Protein AF-A0A657IVS6-F1 (afdb_monomer_lite)

Structure (mmCIF, N/CA/C/O backbone):
data_AF-A0A657IVS6-F1
#
_entry.id   AF-A0A657IVS6-F1
#
loop_
_atom_site.group_PDB
_atom_site.id
_atom_site.type_symbol
_atom_site.label_atom_id
_atom_site.label_alt_id
_atom_site.label_comp_id
_atom_site.label_asym_id
_atom_site.label_entity_id
_atom_site.label_seq_id
_atom_site.pdbx_PDB_ins_code
_atom_site.Cartn_x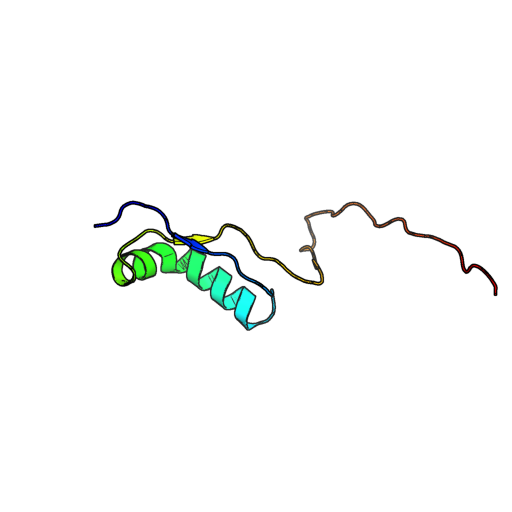
_atom_site.Cartn_y
_atom_site.Cartn_z
_atom_site.occupancy
_atom_site.B_iso_or_equiv
_atom_site.auth_seq_id
_atom_site.auth_comp_id
_atom_site.auth_asym_id
_atom_site.auth_atom_id
_atom_site.pdbx_PDB_model_num
ATOM 1 N N . MET A 1 1 ? -14.516 5.454 16.669 1.00 52.34 1 MET A N 1
ATOM 2 C CA . MET A 1 1 ? -13.383 4.898 15.904 1.00 52.34 1 MET A CA 1
ATOM 3 C C . MET A 1 1 ? -13.948 4.365 14.604 1.00 52.34 1 MET A C 1
ATOM 5 O O . MET A 1 1 ? -14.905 3.602 14.668 1.00 52.34 1 MET A O 1
ATOM 9 N N . ASN A 1 2 ? -13.457 4.831 13.457 1.00 56.56 2 ASN A N 1
ATOM 10 C CA . ASN A 1 2 ? -13.990 4.396 12.170 1.00 56.56 2 ASN A CA 1
ATOM 11 C C . ASN A 1 2 ? -13.299 3.088 11.787 1.00 56.56 2 ASN A C 1
ATOM 13 O O . ASN A 1 2 ? -12.135 3.084 11.407 1.00 56.56 2 ASN A O 1
ATOM 17 N N . ASP A 1 3 ? -14.032 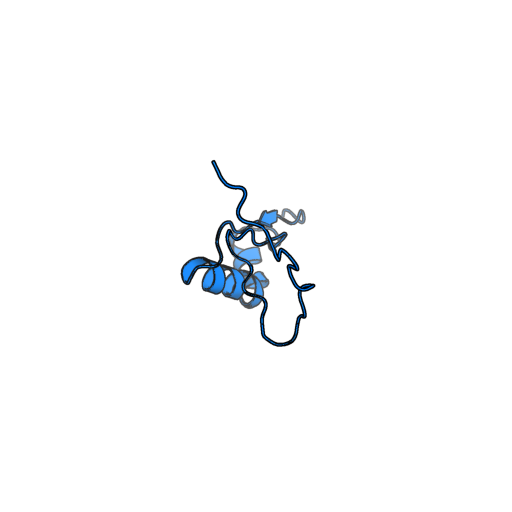1.984 11.902 1.00 68.06 3 ASP A N 1
ATOM 18 C CA . ASP A 1 3 ? -13.540 0.645 11.553 1.00 68.06 3 ASP A CA 1
ATOM 19 C C . ASP A 1 3 ? -13.439 0.440 10.028 1.00 68.06 3 ASP A C 1
ATOM 21 O O . ASP A 1 3 ? -12.908 -0.552 9.540 1.00 68.06 3 ASP A O 1
ATOM 25 N N . THR A 1 4 ? -13.953 1.391 9.238 1.00 81.69 4 THR A N 1
ATOM 26 C CA . THR A 1 4 ? -13.960 1.299 7.779 1.00 81.69 4 THR A CA 1
ATOM 27 C C . THR A 1 4 ? -12.541 1.449 7.218 1.00 81.69 4 THR A C 1
ATOM 29 O O . THR A 1 4 ? -11.940 2.514 7.377 1.00 81.69 4 THR A O 1
ATOM 32 N N . PRO A 1 5 ? -12.000 0.433 6.521 1.00 81.31 5 PRO A N 1
ATOM 33 C CA . PRO A 1 5 ? -10.650 0.502 5.984 1.00 81.31 5 PRO A CA 1
ATOM 34 C C . PRO A 1 5 ? -10.532 1.528 4.852 1.00 81.31 5 PRO A C 1
ATOM 36 O O . PRO A 1 5 ? -11.296 1.513 3.884 1.00 81.31 5 PRO A O 1
ATOM 39 N N . LEU A 1 6 ? -9.522 2.390 4.948 1.00 84.75 6 LEU A N 1
ATOM 40 C CA . LEU A 1 6 ? -9.162 3.374 3.932 1.00 84.75 6 LEU A CA 1
ATOM 41 C C . LEU A 1 6 ? -8.325 2.707 2.841 1.00 84.75 6 LEU A C 1
ATOM 43 O O . LEU A 1 6 ? -7.224 2.212 3.080 1.00 84.75 6 LEU A O 1
ATOM 47 N N . SER A 1 7 ? -8.859 2.702 1.622 1.00 85.62 7 SER A N 1
ATOM 48 C CA . SER A 1 7 ? -8.195 2.119 0.457 1.00 85.62 7 SER A CA 1
ATOM 49 C C . SER A 1 7 ? -7.264 3.137 -0.201 1.00 85.62 7 SER A C 1
ATOM 51 O O . SER A 1 7 ? -7.713 4.193 -0.640 1.00 85.62 7 SER A O 1
ATOM 53 N N . VAL A 1 8 ? -5.975 2.810 -0.298 1.00 84.69 8 VAL A N 1
ATOM 54 C CA . VAL A 1 8 ? -4.937 3.681 -0.869 1.00 84.69 8 VAL A CA 1
ATOM 55 C C . VAL A 1 8 ? -4.323 3.017 -2.099 1.00 84.69 8 VAL A C 1
ATOM 57 O O . VAL A 1 8 ? -4.002 1.829 -2.074 1.00 84.69 8 VAL A O 1
ATOM 60 N N . ALA A 1 9 ? -4.144 3.781 -3.178 1.00 85.06 9 ALA A N 1
ATOM 61 C CA . ALA A 1 9 ? -3.450 3.341 -4.386 1.00 85.06 9 ALA A CA 1
ATOM 62 C C . ALA A 1 9 ? -2.234 4.236 -4.656 1.00 85.06 9 ALA A C 1
ATOM 64 O O . ALA A 1 9 ? -2.332 5.461 -4.579 1.00 85.06 9 ALA A O 1
ATOM 65 N N . LEU A 1 10 ? -1.094 3.629 -4.992 1.00 84.12 10 LEU A N 1
ATOM 66 C CA . LEU A 1 10 ? 0.134 4.354 -5.322 1.00 84.12 10 LEU A CA 1
ATOM 67 C C . LEU A 1 10 ? 0.302 4.448 -6.839 1.00 84.12 10 LEU A C 1
ATOM 69 O O . LEU A 1 10 ? 0.291 3.440 -7.542 1.00 84.12 10 LEU A O 1
ATOM 73 N N . LEU A 1 11 ? 0.490 5.664 -7.348 1.00 83.25 11 LEU A N 1
ATOM 74 C CA . LEU A 1 11 ? 0.767 5.925 -8.760 1.00 83.25 11 LEU A CA 1
ATOM 75 C C . LEU A 1 11 ? 2.265 6.208 -8.927 1.00 83.25 11 LEU A C 1
ATOM 77 O O . LEU A 1 11 ? 2.723 7.336 -8.765 1.00 83.25 11 LEU A O 1
ATOM 81 N N . GLY A 1 12 ? 3.025 5.157 -9.241 1.00 78.62 12 GLY A N 1
ATOM 82 C CA . GLY A 1 12 ? 4.471 5.185 -9.461 1.00 78.62 12 GLY A CA 1
ATOM 83 C C . GLY A 1 12 ? 5.261 4.328 -8.465 1.00 78.62 12 GLY A C 1
ATOM 84 O O . GLY A 1 12 ? 5.144 4.484 -7.258 1.00 78.62 12 GLY A O 1
ATOM 85 N N . SER A 1 13 ? 6.128 3.450 -8.981 1.00 69.19 13 SER A N 1
ATOM 86 C CA . SER A 1 13 ? 7.105 2.652 -8.213 1.00 69.19 13 SER A CA 1
ATOM 87 C C . SER A 1 13 ? 8.509 3.176 -8.509 1.00 69.19 13 SER A C 1
ATOM 89 O O . SER A 1 13 ? 9.380 2.489 -9.035 1.00 69.19 13 SER A O 1
ATOM 91 N N . GLY A 1 14 ? 8.690 4.472 -8.253 1.00 78.44 14 GLY A N 1
ATOM 92 C CA . GLY A 1 14 ? 10.022 5.058 -8.139 1.00 78.44 14 GLY A CA 1
ATOM 93 C C . GLY A 1 14 ? 10.637 4.740 -6.775 1.00 78.44 14 GLY A C 1
ATOM 94 O O . GLY A 1 14 ? 10.102 3.949 -6.000 1.00 78.44 14 GLY A O 1
ATOM 95 N N . THR A 1 15 ? 11.722 5.429 -6.436 1.00 80.44 15 THR A N 1
ATOM 96 C CA . THR A 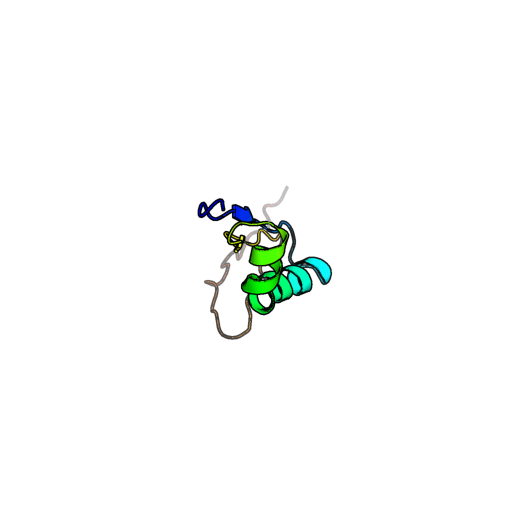1 15 ? 12.342 5.367 -5.100 1.00 80.44 15 THR A CA 1
ATOM 97 C C . THR A 1 15 ? 11.341 5.692 -3.987 1.00 80.44 15 THR A C 1
ATOM 99 O O . THR A 1 15 ? 11.235 4.950 -3.014 1.00 80.44 15 THR A O 1
ATOM 102 N N . VAL A 1 16 ? 10.545 6.748 -4.181 1.00 86.50 16 VAL A N 1
ATOM 103 C CA . VAL A 1 16 ? 9.517 7.189 -3.228 1.00 86.50 16 VAL A CA 1
ATOM 104 C C . VAL A 1 16 ? 8.392 6.163 -3.110 1.00 86.50 16 VAL A C 1
ATOM 106 O O . VAL A 1 16 ? 8.044 5.761 -2.008 1.00 86.50 16 VAL A O 1
ATOM 109 N N . GLY A 1 17 ? 7.855 5.683 -4.235 1.00 83.00 17 GLY A N 1
ATOM 110 C CA . GLY A 1 17 ? 6.736 4.736 -4.228 1.00 83.00 17 GLY A CA 1
ATOM 111 C C . GLY A 1 17 ? 7.066 3.419 -3.526 1.00 83.00 17 GLY A C 1
ATOM 112 O O . GLY A 1 17 ? 6.240 2.898 -2.783 1.00 83.00 17 GLY A O 1
ATOM 113 N N . SER A 1 18 ? 8.289 2.911 -3.700 1.00 83.31 18 SER A N 1
ATOM 114 C CA . SER A 1 18 ? 8.741 1.685 -3.033 1.00 83.31 18 SER A CA 1
ATOM 115 C C . SER A 1 18 ? 8.969 1.874 -1.530 1.00 83.31 18 SER A C 1
ATOM 117 O O . SER A 1 18 ? 8.641 0.975 -0.760 1.00 83.31 18 SER A O 1
ATOM 119 N N . GLN A 1 19 ? 9.476 3.035 -1.093 1.00 86.31 19 GLN A N 1
ATOM 120 C CA . GLN A 1 19 ? 9.555 3.349 0.339 1.00 86.31 19 GLN A CA 1
ATOM 121 C C . GLN A 1 19 ? 8.168 3.508 0.961 1.00 86.31 19 GLN A C 1
ATOM 123 O O . GLN A 1 19 ? 7.910 2.941 2.015 1.00 86.31 19 GLN A O 1
ATOM 128 N N . VAL A 1 20 ? 7.259 4.221 0.293 1.00 86.62 20 VAL A N 1
ATOM 129 C CA . VAL A 1 20 ? 5.890 4.417 0.788 1.00 86.62 20 VAL A CA 1
ATOM 130 C C . VAL A 1 20 ? 5.149 3.083 0.879 1.00 86.62 20 VAL A C 1
ATOM 132 O O . VAL A 1 20 ? 4.505 2.821 1.887 1.00 86.62 20 VAL A O 1
ATOM 135 N N . ALA A 1 21 ? 5.281 2.207 -0.123 1.00 84.81 21 ALA A N 1
ATOM 136 C CA . ALA A 1 21 ? 4.706 0.863 -0.073 1.00 84.81 21 ALA A CA 1
ATOM 137 C C . ALA A 1 21 ? 5.260 0.040 1.100 1.00 84.81 21 ALA A C 1
ATOM 139 O O . ALA A 1 21 ? 4.513 -0.704 1.727 1.00 84.81 21 ALA A O 1
ATOM 140 N N . ARG A 1 22 ? 6.552 0.189 1.408 1.00 85.69 22 ARG A N 1
ATOM 141 C CA . ARG A 1 22 ? 7.194 -0.497 2.530 1.00 85.69 22 ARG A CA 1
ATOM 142 C C . ARG A 1 22 ? 6.693 0.011 3.881 1.00 85.69 22 ARG A C 1
ATOM 144 O O . ARG A 1 22 ? 6.281 -0.803 4.692 1.00 85.69 22 ARG A O 1
ATOM 151 N N . ILE A 1 23 ? 6.640 1.327 4.074 1.00 87.12 23 ILE A N 1
ATOM 152 C CA . ILE A 1 23 ? 6.120 1.958 5.299 1.00 87.12 23 ILE A CA 1
ATOM 153 C C . ILE A 1 23 ? 4.641 1.601 5.505 1.00 87.12 23 ILE A C 1
ATOM 155 O O . ILE A 1 23 ? 4.236 1.241 6.598 1.00 87.12 23 ILE A O 1
ATOM 159 N N . LEU A 1 24 ? 3.827 1.606 4.444 1.00 84.94 24 LEU A N 1
ATOM 160 C CA . LEU A 1 24 ? 2.420 1.190 4.527 1.00 84.94 24 LEU A CA 1
ATOM 161 C C . LEU A 1 24 ? 2.237 -0.268 4.976 1.00 84.94 24 LEU A C 1
ATOM 163 O O . LEU A 1 24 ? 1.180 -0.595 5.507 1.00 84.94 24 LEU A O 1
ATOM 167 N N . LEU A 1 25 ? 3.218 -1.138 4.723 1.00 83.88 25 LEU A N 1
ATOM 168 C CA . LEU A 1 25 ? 3.186 -2.544 5.130 1.00 83.88 25 LEU A CA 1
ATOM 169 C C . LEU A 1 25 ? 3.794 -2.763 6.521 1.00 83.88 25 LEU A C 1
ATOM 171 O O . LEU A 1 25 ? 3.253 -3.556 7.285 1.00 83.88 25 LEU A O 1
ATOM 175 N N . GLU A 1 26 ? 4.906 -2.096 6.836 1.00 87.75 26 GLU A N 1
ATOM 176 C CA . GLU A 1 26 ? 5.638 -2.251 8.102 1.00 87.75 26 GLU A CA 1
ATOM 177 C C . GLU A 1 26 ? 4.979 -1.461 9.249 1.00 87.75 26 GLU A C 1
ATOM 179 O O . GLU A 1 26 ? 4.828 -1.996 10.343 1.00 87.75 26 GLU A O 1
ATOM 184 N N . ASP A 1 27 ? 4.492 -0.246 8.983 1.00 86.62 27 ASP A N 1
ATOM 185 C CA . ASP A 1 27 ? 3.929 0.684 9.975 1.00 86.62 27 ASP A CA 1
ATOM 186 C C . ASP A 1 27 ? 2.394 0.792 9.895 1.00 86.62 27 ASP A C 1
ATOM 188 O O . ASP A 1 27 ? 1.792 1.778 10.326 1.00 86.62 27 ASP A O 1
ATOM 192 N N . ALA A 1 28 ? 1.720 -0.221 9.340 1.00 81.50 28 ALA A N 1
ATOM 193 C CA . ALA A 1 28 ? 0.263 -0.220 9.171 1.00 81.50 28 ALA A CA 1
ATOM 194 C C . ALA A 1 28 ? -0.491 0.054 10.488 1.00 81.50 28 ALA A C 1
ATOM 196 O O . ALA A 1 28 ? -1.510 0.749 10.490 1.00 81.50 28 ALA A O 1
ATOM 197 N N . GLU A 1 29 ? 0.015 -0.459 11.613 1.00 82.44 29 GLU A N 1
ATOM 198 C CA . GLU A 1 29 ? -0.572 -0.263 12.942 1.00 82.44 29 GLU A CA 1
ATOM 199 C C . GLU A 1 29 ? -0.385 1.177 13.453 1.00 82.44 29 GLU A C 1
ATOM 201 O O . GLU A 1 29 ? -1.347 1.798 13.910 1.00 82.44 29 GLU A O 1
ATOM 206 N N . GLU A 1 30 ? 0.810 1.752 13.294 1.00 84.62 30 GLU A N 1
ATOM 207 C CA . GLU A 1 30 ? 1.118 3.140 13.678 1.00 84.62 30 GLU A CA 1
ATOM 208 C C . GLU A 1 30 ? 0.287 4.136 12.861 1.00 84.62 30 GLU A C 1
ATOM 210 O O . GLU A 1 30 ? -0.334 5.060 13.400 1.00 84.62 30 GLU A O 1
ATOM 215 N N . LEU A 1 31 ? 0.181 3.892 11.554 1.00 83.56 31 LEU A N 1
ATOM 216 C CA . LEU A 1 31 ? -0.651 4.688 10.664 1.00 83.56 31 LEU A CA 1
ATOM 217 C C . LEU A 1 31 ? -2.140 4.567 11.011 1.00 83.56 31 LEU A C 1
ATOM 219 O O . LEU A 1 31 ? -2.859 5.564 10.964 1.00 83.56 31 LEU A O 1
ATOM 223 N N . THR A 1 32 ? -2.601 3.383 11.421 1.00 84.12 32 THR A N 1
ATOM 224 C CA . THR A 1 32 ? -3.984 3.178 11.877 1.00 84.12 32 THR A CA 1
ATOM 225 C C . THR A 1 32 ? -4.276 3.979 13.144 1.00 84.12 32 THR A C 1
ATOM 227 O O . THR A 1 32 ? -5.332 4.606 13.232 1.00 84.12 32 THR A O 1
ATOM 230 N N . GLN A 1 33 ? -3.342 4.031 14.101 1.00 84.50 33 GLN A N 1
ATOM 231 C CA . GLN A 1 33 ? -3.511 4.824 15.325 1.00 84.50 33 GLN A CA 1
ATOM 232 C C . GLN A 1 33 ? -3.556 6.333 15.054 1.00 84.50 33 GLN A C 1
ATOM 234 O O . GLN A 1 33 ? -4.304 7.053 15.714 1.00 84.50 33 GLN A O 1
ATOM 239 N N . ARG A 1 34 ? -2.795 6.822 14.069 1.00 84.94 34 ARG A N 1
ATOM 240 C CA . ARG A 1 34 ? -2.744 8.254 13.725 1.00 84.94 34 ARG A CA 1
ATOM 241 C C . ARG A 1 34 ? -3.885 8.715 12.829 1.00 84.94 34 ARG A C 1
ATOM 243 O O . ARG A 1 34 ? -4.388 9.819 13.013 1.00 84.94 34 ARG A O 1
ATOM 250 N N . VAL A 1 35 ? -4.272 7.896 11.852 1.00 83.62 35 VAL A N 1
ATOM 251 C CA . VAL A 1 35 ? -5.356 8.196 10.898 1.00 83.62 35 VAL A CA 1
ATOM 252 C C . VAL A 1 35 ? -6.725 7.833 11.488 1.00 83.62 35 VAL A C 1
ATOM 254 O O . VAL A 1 35 ? -7.742 8.391 11.084 1.00 83.62 35 VAL A O 1
ATOM 257 N N . GLY A 1 36 ? -6.761 6.931 12.475 1.00 81.88 36 GLY A N 1
ATOM 258 C CA . GLY A 1 36 ? -7.981 6.482 13.148 1.00 81.88 36 GLY A CA 1
ATOM 259 C C . GLY A 1 36 ? -8.796 5.457 12.354 1.00 81.88 36 GLY A C 1
ATOM 260 O O . GLY A 1 36 ? -9.958 5.225 12.700 1.00 81.88 36 GLY A O 1
ATOM 261 N N . ALA A 1 37 ? -8.207 4.882 11.299 1.00 83.88 37 ALA A N 1
ATOM 262 C CA . ALA A 1 37 ? -8.803 3.865 10.439 1.00 83.88 37 ALA A CA 1
ATOM 263 C C . ALA A 1 37 ? -7.717 2.983 9.789 1.00 83.88 37 ALA A C 1
ATOM 265 O O . ALA A 1 37 ? -6.630 3.486 9.480 1.00 83.88 37 ALA A O 1
ATOM 266 N N . PRO A 1 38 ? -7.995 1.687 9.556 1.00 82.50 38 PRO A N 1
ATOM 267 C CA . PRO A 1 38 ? -7.021 0.770 8.979 1.00 82.50 38 PRO A CA 1
ATOM 268 C C . PRO A 1 38 ? -6.719 1.110 7.517 1.00 82.50 38 PRO A C 1
ATOM 270 O O . PRO A 1 38 ? -7.631 1.271 6.705 1.00 82.50 38 PRO A O 1
ATOM 273 N N . LEU A 1 39 ? -5.438 1.201 7.158 1.00 83.94 39 LEU A N 1
ATOM 274 C CA . LEU A 1 39 ? -5.009 1.473 5.783 1.00 83.94 39 LEU A CA 1
ATOM 275 C C . LEU A 1 39 ? -4.843 0.174 4.993 1.00 83.94 39 LEU A C 1
ATOM 277 O O . LEU A 1 39 ? -4.158 -0.753 5.419 1.00 83.94 39 LEU A O 1
ATOM 281 N N . ARG A 1 40 ? -5.431 0.124 3.797 1.00 84.06 40 ARG A N 1
ATOM 282 C CA . ARG A 1 40 ? -5.302 -0.998 2.865 1.00 84.06 40 ARG A CA 1
ATOM 283 C C . ARG A 1 40 ? -4.715 -0.520 1.545 1.00 84.06 40 ARG A C 1
ATOM 285 O O . ARG A 1 40 ? -5.349 0.239 0.814 1.00 84.06 40 ARG A O 1
ATOM 292 N N . LEU A 1 41 ? -3.524 -1.007 1.205 1.00 82.81 41 LEU A N 1
ATOM 293 C CA . LEU A 1 41 ? -2.923 -0.768 -0.105 1.00 82.81 41 LEU A CA 1
ATOM 294 C C . LEU A 1 41 ? -3.628 -1.643 -1.157 1.00 82.81 41 LEU A C 1
ATOM 296 O O . LEU A 1 41 ? -3.460 -2.860 -1.169 1.00 82.81 41 LEU A O 1
ATOM 300 N N . ILE A 1 42 ? -4.440 -1.030 -2.023 1.00 86.12 42 ILE A N 1
ATOM 301 C CA . ILE A 1 42 ? -5.255 -1.739 -3.031 1.00 86.12 42 ILE A CA 1
ATOM 302 C C . ILE A 1 42 ? -4.543 -1.928 -4.375 1.00 86.12 42 ILE A C 1
ATOM 304 O O . ILE A 1 42 ? -4.973 -2.745 -5.187 1.00 86.12 42 ILE A O 1
ATOM 308 N N . GLY A 1 43 ? -3.456 -1.198 -4.631 1.00 79.00 43 GLY A N 1
ATOM 309 C CA . GLY A 1 43 ? -2.687 -1.369 -5.859 1.00 79.00 43 GLY A CA 1
ATOM 310 C C . GLY A 1 43 ? -1.590 -0.333 -6.059 1.00 79.00 43 GLY A C 1
ATOM 311 O O . GLY A 1 43 ? -1.650 0.779 -5.532 1.00 79.00 43 GLY A O 1
ATOM 312 N N . ILE A 1 44 ? -0.588 -0.711 -6.853 1.00 83.12 44 ILE A N 1
ATOM 313 C CA . ILE A 1 44 ? 0.500 0.166 -7.290 1.00 83.12 44 ILE A CA 1
ATOM 314 C C . ILE A 1 44 ? 0.472 0.204 -8.818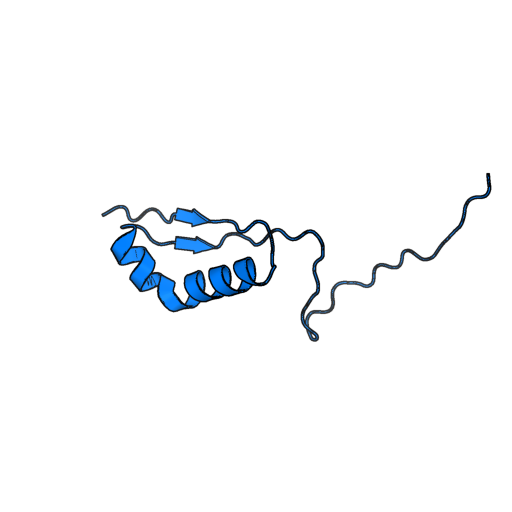 1.00 83.12 44 ILE A C 1
ATOM 316 O O . ILE A 1 44 ? 0.792 -0.781 -9.481 1.00 83.12 44 ILE A O 1
ATOM 320 N N . ALA A 1 45 ? 0.070 1.334 -9.386 1.00 79.06 45 ALA A N 1
ATOM 321 C CA . ALA A 1 45 ? 0.017 1.535 -10.825 1.00 79.06 45 ALA A CA 1
ATOM 322 C C . ALA A 1 45 ? 1.331 2.160 -11.309 1.00 79.06 45 ALA A C 1
ATOM 324 O O . ALA A 1 45 ? 1.741 3.230 -10.858 1.00 79.06 45 ALA A O 1
ATOM 325 N N . VAL A 1 46 ? 2.015 1.475 -12.228 1.00 79.38 46 VAL A N 1
ATOM 326 C CA . VAL A 1 46 ? 3.345 1.856 -12.725 1.00 79.38 46 VAL A CA 1
ATOM 327 C C . VAL A 1 46 ? 3.378 1.804 -14.247 1.00 79.38 46 VAL A C 1
ATOM 329 O O . VAL A 1 46 ? 2.759 0.937 -14.855 1.00 79.38 46 VAL A O 1
ATOM 332 N N . ARG A 1 47 ? 4.121 2.722 -14.881 1.00 71.25 47 ARG A N 1
ATOM 333 C CA . ARG A 1 47 ? 4.234 2.791 -16.351 1.00 71.25 47 ARG A CA 1
ATOM 334 C C . ARG A 1 47 ? 5.043 1.628 -16.949 1.00 71.25 47 ARG A C 1
ATOM 336 O O . ARG A 1 47 ? 4.842 1.287 -18.107 1.00 71.25 47 ARG A O 1
ATOM 343 N N . GLY A 1 48 ? 5.941 1.021 -16.172 1.00 64.12 48 GLY A N 1
ATOM 344 C CA . GLY A 1 48 ? 6.735 -0.138 -16.575 1.00 64.12 48 GLY A CA 1
ATOM 345 C C . GLY A 1 48 ? 6.824 -1.139 -15.432 1.00 64.12 48 GLY A C 1
ATOM 346 O O . GLY A 1 48 ? 7.498 -0.883 -14.437 1.00 64.12 48 GLY A O 1
ATOM 347 N N . ILE A 1 49 ? 6.135 -2.270 -15.564 1.00 60.66 49 ILE A N 1
ATOM 348 C CA . ILE A 1 49 ? 6.246 -3.379 -14.618 1.00 60.66 49 ILE A CA 1
ATOM 349 C C . ILE A 1 49 ? 7.582 -4.092 -14.849 1.00 60.66 49 ILE A C 1
ATOM 351 O O . ILE A 1 49 ? 7.739 -4.882 -15.777 1.00 60.66 49 ILE A O 1
ATOM 355 N N . ARG A 1 50 ? 8.574 -3.804 -14.005 1.00 57.06 50 ARG A N 1
ATOM 356 C CA . ARG A 1 50 ? 9.773 -4.639 -13.904 1.00 57.06 50 ARG A CA 1
ATOM 357 C C . ARG A 1 50 ? 9.491 -5.711 -12.857 1.00 57.06 50 ARG A C 1
ATOM 359 O O . ARG A 1 50 ? 9.670 -5.474 -11.669 1.00 57.06 50 ARG A O 1
ATOM 366 N N . SER A 1 51 ? 8.972 -6.859 -13.289 1.00 52.25 51 SER A N 1
ATOM 367 C CA . SER A 1 51 ? 8.757 -8.003 -12.395 1.00 52.25 51 SER A CA 1
ATOM 368 C C . SER A 1 51 ? 10.078 -8.444 -11.761 1.00 52.25 51 SER A C 1
ATOM 370 O O . SER A 1 51 ? 11.112 -8.485 -12.432 1.00 52.25 51 SER A O 1
ATOM 372 N N . ALA A 1 52 ? 10.040 -8.777 -10.469 1.00 49.19 52 ALA A N 1
ATOM 373 C CA . ALA A 1 52 ? 11.156 -9.404 -9.772 1.00 49.19 52 ALA A CA 1
ATOM 374 C C . ALA A 1 52 ? 11.554 -10.724 -10.471 1.00 49.19 52 ALA A C 1
ATOM 376 O O . ALA A 1 52 ? 10.667 -11.418 -10.987 1.00 49.19 52 ALA A O 1
ATOM 377 N N . PRO A 1 53 ? 12.848 -11.107 -10.491 1.00 41.75 53 PRO A N 1
ATOM 378 C CA . PRO A 1 53 ? 13.264 -12.390 -11.049 1.00 41.75 53 PRO A CA 1
ATOM 379 C C . PRO A 1 53 ? 12.619 -13.507 -10.216 1.00 41.75 53 PRO A C 1
ATOM 381 O O . PRO 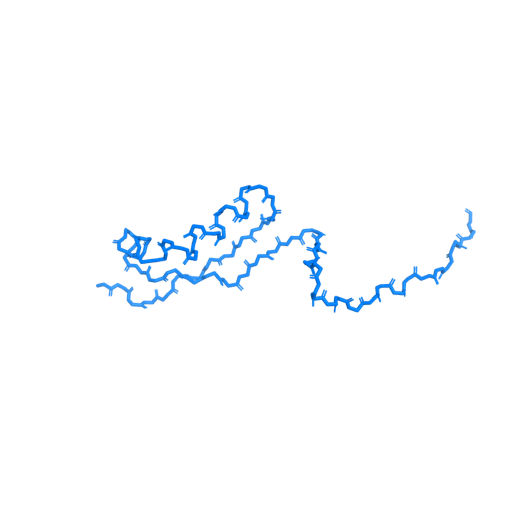A 1 53 ? 12.958 -13.676 -9.050 1.00 41.75 53 PRO A O 1
ATOM 384 N N . GLY A 1 54 ? 11.636 -14.212 -10.785 1.00 50.62 54 GLY A N 1
ATOM 385 C CA . GLY A 1 54 ? 10.882 -15.275 -10.102 1.00 50.62 54 GLY A CA 1
ATOM 386 C C . GLY A 1 54 ? 9.365 -15.219 -10.307 1.00 50.62 54 GLY A C 1
ATOM 387 O O . GLY A 1 54 ? 8.704 -16.248 -10.245 1.00 50.62 54 GLY A O 1
ATOM 388 N N . THR A 1 55 ? 8.801 -14.059 -10.653 1.00 48.69 55 THR A N 1
ATOM 389 C CA . THR A 1 55 ? 7.476 -14.008 -11.292 1.00 48.69 55 THR A CA 1
ATOM 390 C C . THR A 1 55 ? 7.733 -13.991 -12.785 1.00 48.69 55 THR A C 1
ATOM 392 O O . THR A 1 55 ? 8.370 -13.063 -13.264 1.00 48.69 55 THR A O 1
ATOM 395 N N . THR A 1 56 ? 7.317 -15.020 -13.519 1.00 51.84 56 THR A N 1
ATOM 396 C CA . THR A 1 56 ? 7.389 -15.010 -14.985 1.00 51.84 56 THR A CA 1
ATOM 397 C C . THR A 1 56 ? 6.176 -14.234 -15.501 1.00 51.84 56 THR A C 1
ATOM 399 O O . THR A 1 56 ? 5.091 -14.812 -15.547 1.00 51.84 56 THR A O 1
ATOM 402 N N . PRO A 1 57 ? 6.280 -12.945 -15.881 1.00 62.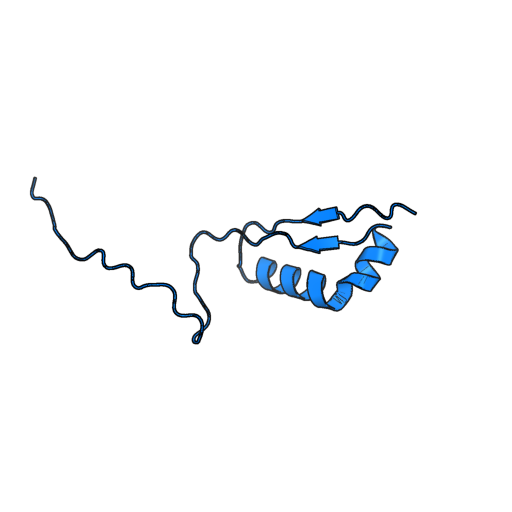03 57 PRO A N 1
ATOM 403 C CA . PRO A 1 57 ? 5.283 -12.368 -16.766 1.00 62.03 57 PRO A CA 1
ATOM 404 C C . PRO A 1 57 ? 5.371 -13.107 -18.113 1.00 62.03 57 PRO A C 1
ATOM 406 O O . PRO A 1 57 ? 6.483 -13.386 -18.583 1.00 62.03 57 PRO A O 1
ATOM 409 N N . PRO A 1 58 ? 4.236 -13.470 -18.741 1.00 58.94 58 PRO A N 1
ATOM 410 C CA . PRO A 1 58 ? 4.254 -14.094 -20.055 1.00 58.94 58 PRO A CA 1
ATOM 411 C C . PRO A 1 58 ? 5.009 -13.187 -21.028 1.00 58.94 58 PRO A C 1
ATOM 413 O O . PRO A 1 58 ? 4.811 -11.972 -21.065 1.00 58.94 58 PRO A O 1
ATOM 416 N N . ARG A 1 59 ? 5.924 -13.800 -21.781 1.00 52.94 59 ARG A N 1
ATOM 417 C CA . ARG A 1 59 ? 6.765 -13.145 -22.785 1.00 52.94 59 ARG A CA 1
ATOM 418 C C . ARG A 1 59 ? 5.899 -12.245 -23.678 1.00 52.94 59 ARG A C 1
ATOM 420 O O . ARG A 1 59 ? 4.984 -12.775 -24.311 1.00 52.94 59 ARG A O 1
ATOM 427 N N . PRO A 1 60 ? 6.192 -10.940 -23.827 1.00 50.50 60 PRO A N 1
ATOM 428 C CA . PRO A 1 60 ? 5.648 -10.184 -24.939 1.00 50.50 60 PRO A CA 1
ATOM 429 C C . PRO A 1 60 ? 6.357 -10.665 -26.207 1.00 50.50 60 PRO A C 1
ATOM 431 O O . PRO A 1 60 ? 7.389 -10.142 -26.623 1.00 50.50 60 PRO A O 1
ATOM 434 N N . GLY A 1 61 ? 5.796 -11.709 -26.814 1.00 56.69 61 GLY A N 1
ATOM 435 C CA . GLY A 1 61 ? 6.009 -12.026 -28.215 1.00 56.69 61 GLY A CA 1
ATOM 436 C C . GLY A 1 61 ? 5.354 -10.942 -29.061 1.00 56.69 61 GLY A C 1
ATOM 437 O O . GLY A 1 61 ? 4.266 -11.139 -29.581 1.00 56.69 61 GLY A O 1
ATOM 438 N N . CYS A 1 62 ? 6.004 -9.787 -29.177 1.00 48.72 62 CYS A N 1
ATOM 439 C CA . CYS A 1 62 ? 5.709 -8.829 -30.235 1.00 48.72 62 CYS A CA 1
ATOM 440 C C . CYS A 1 62 ? 6.916 -8.783 -31.174 1.00 48.72 62 CYS A C 1
ATOM 442 O O . CYS A 1 62 ? 7.680 -7.821 -31.224 1.00 48.72 62 CYS A O 1
ATOM 444 N N . THR A 1 63 ? 7.141 -9.894 -31.874 1.00 58.69 63 THR A N 1
ATOM 445 C CA . THR A 1 63 ? 8.096 -9.970 -32.978 1.00 58.69 63 THR A CA 1
ATOM 446 C C . THR A 1 63 ? 7.377 -9.728 -34.307 1.00 58.69 63 THR A C 1
ATOM 448 O O . THR A 1 63 ? 6.741 -10.636 -34.832 1.00 58.69 63 THR A O 1
ATOM 451 N N . ARG A 1 64 ? 7.626 -8.525 -34.857 1.00 49.00 64 ARG A N 1
ATOM 452 C CA . ARG A 1 64 ? 7.555 -8.069 -36.271 1.00 49.00 64 ARG A CA 1
ATOM 453 C C . ARG A 1 64 ? 6.185 -7.785 -36.927 1.00 49.00 64 ARG A C 1
ATOM 455 O O . ARG A 1 64 ? 5.190 -8.369 -36.521 1.00 49.00 64 ARG A O 1
ATOM 462 N N . PRO A 1 65 ? 6.151 -6.975 -38.021 1.00 53.38 65 PRO A N 1
ATOM 463 C CA . PRO A 1 65 ? 7.271 -6.308 -38.708 1.00 53.38 65 PRO A CA 1
ATOM 464 C C . PRO A 1 65 ? 7.121 -4.792 -38.928 1.00 53.38 65 PRO A C 1
ATOM 466 O O . PRO A 1 65 ? 6.033 -4.229 -38.982 1.00 53.38 65 PRO A O 1
ATOM 469 N N . THR A 1 66 ? 8.272 -4.161 -39.158 1.00 59.88 66 THR A N 1
ATOM 470 C CA . THR A 1 66 ? 8.443 -2.973 -40.002 1.00 59.88 66 THR A CA 1
ATOM 471 C C . THR A 1 66 ? 7.484 -3.004 -41.194 1.00 59.88 66 THR A C 1
ATOM 473 O O . THR A 1 66 ? 7.672 -3.795 -42.122 1.00 59.88 66 THR A O 1
ATOM 476 N N . ARG A 1 67 ? 6.460 -2.152 -41.175 1.00 60.31 67 ARG A N 1
ATOM 477 C CA . ARG A 1 67 ? 5.638 -1.879 -42.350 1.00 60.31 67 ARG A CA 1
ATOM 478 C C . ARG A 1 67 ? 6.201 -0.632 -43.018 1.00 60.31 67 ARG A C 1
ATOM 480 O O . ARG A 1 67 ? 6.088 0.465 -42.487 1.00 60.31 67 ARG A O 1
ATOM 487 N N . THR A 1 68 ? 6.849 -0.856 -44.153 1.00 55.56 68 THR A N 1
ATOM 488 C CA . THR A 1 68 ? 7.294 0.142 -45.120 1.00 55.56 68 THR A CA 1
ATOM 489 C C . THR A 1 68 ? 6.176 1.138 -45.421 1.00 55.56 68 THR A C 1
ATOM 491 O O . THR A 1 68 ? 5.104 0.737 -45.884 1.00 55.56 68 THR A O 1
ATOM 494 N N . ARG A 1 69 ? 6.444 2.424 -45.205 1.00 51.06 69 ARG A N 1
ATOM 495 C CA . ARG A 1 69 ? 6.011 3.485 -46.108 1.00 51.06 69 ARG A CA 1
ATOM 496 C C . ARG A 1 69 ? 7.026 4.614 -46.084 1.00 51.06 69 ARG A C 1
ATOM 498 O O . ARG A 1 69 ? 7.582 4.854 -44.992 1.00 51.06 69 ARG A O 1
#

Organism: NCBI:txid37923

pLDDT: mean 72.77, std 14.25, range [41.75, 87.75]

Secondary structure (DSSP, 8-state):
---SPEEEEEE--SHHHHHHHHHHHHSHHHHHHHHSS-EEEEEEE-SS----TTS-PPP----------

InterPro domains:
  IPR036291 NAD(P)-binding domain superfamily [SSF51735] (5-52)

Foldseek 3Di:
DDADEDEDEAEADDPVSVVVVVCCVPVQVVVCVVVVYGYDHPYYHHPDDPDDVPDDDDDPPPDDDDDDD

Sequence (69 aa):
MNDTPLSVALLGSGTVGSQVARILLEDAEELTQRVGAPLRLIGIAVRGIRSAPGTTPPRPGCTRPTRTR

Radius of gyration: 18.47 Å; chains: 1; bounding box: 27×24×62 Å